Protein AF-A0A917KJK8-F1 (afdb_monomer)

Sequence (124 aa):
MYATINAAGRATGFYDPQLHATIPAEAIEISVETWSAWIADTERQRWDGTALVACDPPAAPPLTADQQRARRNARLAACDWTQGADAPLTTEARAAWAAYRAALRDVPEQPGFPAEVTWPNAPG

Secondary structure (DSSP, 8-state):
-EEEE-TTS-EEEEE-TTT-S---TTPEE--HHHHHHHHHTTTTEEE-SSSEEEPPPPPPPPPPHHHHHHHHHHHHHHTGGGGSTT-S--HHHHHHHHHHHHHHHTGGGSTTTTTS--PPPPP-

Nearest PDB structures (foldseek):
  2kz6-assembly1_A  TM=8.205E-01  e=2.215E-03  Chromobacterium violaceum
  1l8w-assembly6_A  TM=4.084E-01  e=7.507E+00  Borreliella burgdorferi

Organism: NCBI:txid287609

Structure (mmCIF, N/CA/C/O backbone):
data_AF-A0A917KJK8-F1
#
_entry.id   AF-A0A917KJK8-F1
#
loop_
_atom_site.group_PDB
_atom_site.id
_atom_site.type_symbol
_atom_site.label_atom_id
_atom_site.label_alt_id
_atom_site.label_comp_id
_atom_site.label_asym_id
_atom_site.label_entity_id
_atom_site.label_seq_id
_atom_site.pdbx_PDB_ins_code
_atom_site.Cartn_x
_atom_site.Cartn_y
_atom_site.Cartn_z
_atom_site.occupancy
_atom_site.B_iso_or_equiv
_atom_site.auth_seq_id
_atom_site.auth_comp_id
_atom_site.auth_asym_id
_atom_site.auth_atom_id
_atom_site.pdbx_PDB_model_num
ATOM 1 N N . MET A 1 1 ? 26.189 9.224 -25.262 1.00 89.31 1 MET A N 1
ATOM 2 C CA . MET A 1 1 ? 26.120 8.273 -24.125 1.00 89.31 1 MET A CA 1
ATOM 3 C C . MET A 1 1 ? 25.216 7.137 -24.556 1.00 89.31 1 MET A C 1
ATOM 5 O O . MET A 1 1 ? 24.362 7.376 -25.394 1.00 89.31 1 MET A O 1
ATOM 9 N N . TYR A 1 2 ? 25.431 5.917 -24.077 1.00 93.12 2 TYR A N 1
ATOM 10 C CA . TYR A 1 2 ? 24.819 4.733 -24.668 1.00 93.12 2 TYR A CA 1
ATOM 11 C C . TYR A 1 2 ? 24.227 3.802 -23.614 1.00 93.12 2 TYR A C 1
ATOM 13 O O . TYR A 1 2 ? 24.738 3.714 -22.497 1.00 93.12 2 TYR A O 1
ATOM 21 N N . ALA A 1 3 ? 23.167 3.089 -23.983 1.00 93.75 3 ALA A N 1
ATOM 22 C CA . ALA A 1 3 ? 22.535 2.089 -23.134 1.00 93.75 3 ALA A CA 1
ATOM 23 C C . ALA A 1 3 ? 22.206 0.820 -23.920 1.00 93.75 3 ALA A C 1
ATOM 25 O O . ALA A 1 3 ? 21.772 0.881 -25.070 1.00 93.75 3 ALA A O 1
ATOM 26 N N . THR A 1 4 ? 22.380 -0.336 -23.286 1.00 94.19 4 THR A N 1
ATOM 27 C CA . THR A 1 4 ? 21.875 -1.615 -23.803 1.00 94.19 4 THR A CA 1
ATOM 28 C C . THR A 1 4 ? 20.508 -1.907 -23.205 1.00 94.19 4 THR A C 1
ATOM 30 O O . THR A 1 4 ? 20.219 -1.505 -22.076 1.00 94.19 4 THR A O 1
ATOM 33 N N . ILE A 1 5 ? 19.653 -2.594 -23.962 1.00 92.56 5 ILE A N 1
ATOM 34 C CA . ILE A 1 5 ? 18.235 -2.768 -23.629 1.00 92.56 5 ILE A CA 1
ATOM 35 C C . ILE A 1 5 ? 17.835 -4.225 -23.848 1.00 92.56 5 ILE A C 1
ATOM 37 O O . ILE A 1 5 ? 18.225 -4.837 -24.839 1.00 92.56 5 ILE A O 1
ATOM 41 N N . ASN A 1 6 ? 17.052 -4.797 -22.933 1.00 90.62 6 ASN A N 1
ATOM 42 C CA . ASN A 1 6 ? 16.473 -6.126 -23.124 1.00 90.62 6 ASN A CA 1
ATOM 43 C C . ASN A 1 6 ? 15.190 -6.093 -23.979 1.00 90.62 6 ASN A C 1
ATOM 45 O O . ASN A 1 6 ? 14.633 -5.037 -24.271 1.00 90.62 6 ASN A O 1
ATOM 49 N N . ALA A 1 7 ? 14.661 -7.271 -24.320 1.00 88.00 7 ALA A N 1
ATOM 50 C CA . ALA A 1 7 ? 13.436 -7.405 -25.115 1.00 88.00 7 ALA A CA 1
ATOM 51 C C . ALA A 1 7 ? 12.183 -6.756 -24.483 1.00 88.00 7 ALA A C 1
ATOM 53 O O . ALA A 1 7 ? 11.207 -6.502 -25.181 1.00 88.00 7 ALA A O 1
ATOM 54 N N . ALA A 1 8 ? 12.194 -6.476 -23.175 1.00 85.56 8 ALA A N 1
ATOM 55 C CA . ALA A 1 8 ? 11.107 -5.787 -22.479 1.00 85.56 8 ALA A CA 1
ATOM 56 C C . ALA A 1 8 ? 11.245 -4.252 -22.509 1.00 85.56 8 ALA A C 1
ATOM 58 O O . ALA A 1 8 ? 10.442 -3.555 -21.884 1.00 85.56 8 ALA A O 1
ATOM 59 N N . GLY A 1 9 ? 12.257 -3.720 -23.202 1.00 89.19 9 GLY A N 1
ATOM 60 C CA . GLY A 1 9 ? 12.535 -2.290 -23.238 1.00 89.19 9 GLY A CA 1
ATOM 61 C C . GLY A 1 9 ? 13.152 -1.777 -21.937 1.00 89.19 9 GLY A C 1
ATOM 62 O O . GLY A 1 9 ? 12.952 -0.615 -21.607 1.00 89.19 9 GLY A O 1
ATOM 63 N N . ARG A 1 10 ? 13.845 -2.617 -21.151 1.00 89.81 10 ARG A N 1
ATOM 64 C CA . ARG A 1 10 ? 14.517 -2.209 -19.900 1.00 89.81 10 ARG A CA 1
ATOM 65 C C . ARG A 1 10 ? 16.021 -2.065 -20.108 1.00 89.81 10 ARG A C 1
ATOM 67 O O . ARG A 1 10 ? 16.624 -2.925 -20.750 1.00 89.81 10 ARG A O 1
ATOM 74 N N . ALA A 1 11 ? 16.611 -1.019 -19.532 1.00 90.88 11 ALA A N 1
ATOM 75 C CA . ALA A 1 11 ? 18.050 -0.793 -19.577 1.00 90.88 11 ALA A CA 1
ATOM 76 C C . ALA A 1 11 ? 18.797 -1.911 -18.833 1.00 90.88 11 ALA A C 1
ATOM 78 O O . ALA A 1 11 ? 18.433 -2.277 -17.716 1.00 90.88 11 ALA A O 1
ATOM 79 N N . THR A 1 12 ? 19.841 -2.451 -19.455 1.00 90.12 12 THR A N 1
ATOM 80 C CA . THR A 1 12 ? 20.696 -3.512 -18.900 1.00 90.12 12 THR A CA 1
ATOM 81 C C . THR A 1 12 ? 22.142 -3.075 -18.702 1.00 90.12 12 THR A C 1
ATOM 83 O O . THR A 1 12 ? 22.884 -3.746 -17.990 1.00 90.12 12 THR A O 1
ATOM 86 N N . GLY A 1 13 ? 22.546 -1.955 -19.301 1.00 90.00 13 GLY A N 1
ATOM 87 C CA . GLY A 1 13 ? 23.916 -1.461 -19.252 1.00 90.00 13 GLY A CA 1
ATOM 88 C C . GLY A 1 13 ? 24.006 0.009 -19.640 1.00 90.00 13 GLY A C 1
ATOM 89 O O . GLY A 1 13 ? 23.139 0.529 -20.343 1.00 90.00 13 GLY A O 1
ATOM 90 N N . PHE A 1 14 ? 25.065 0.656 -19.161 1.00 92.75 14 PHE A N 1
ATOM 91 C CA . PHE A 1 14 ? 25.389 2.062 -19.375 1.00 92.75 14 PHE A CA 1
ATOM 92 C C . PHE A 1 14 ? 26.804 2.183 -19.924 1.00 92.75 14 PHE A C 1
ATOM 94 O O . PHE A 1 14 ? 27.723 1.591 -19.361 1.00 92.75 14 PHE A O 1
ATOM 101 N N . TYR A 1 15 ? 26.986 2.987 -20.968 1.00 93.56 15 TYR A N 1
ATOM 102 C CA . TYR A 1 15 ? 28.284 3.195 -21.594 1.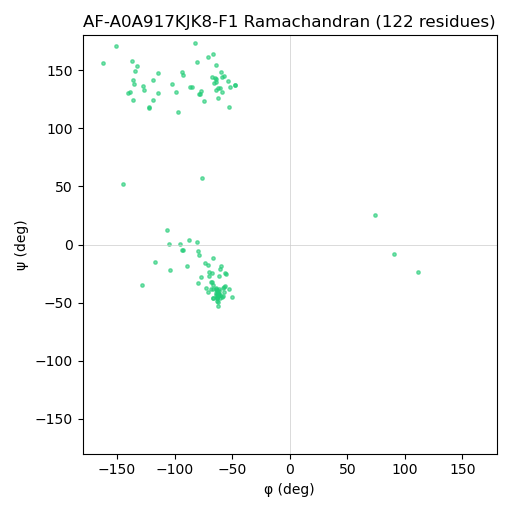00 93.56 15 TYR A CA 1
ATOM 103 C C . TYR A 1 15 ? 28.490 4.669 -21.942 1.00 93.56 15 TYR A C 1
ATOM 105 O O . TYR A 1 15 ? 27.671 5.322 -22.588 1.00 93.56 15 TYR A O 1
ATOM 113 N N . ASP A 1 16 ? 29.643 5.185 -21.549 1.00 91.38 16 ASP A N 1
ATOM 114 C CA . ASP A 1 16 ? 30.112 6.522 -21.897 1.00 91.38 16 ASP A CA 1
ATOM 115 C C . ASP A 1 16 ? 31.422 6.384 -22.684 1.00 91.38 16 ASP A C 1
ATOM 117 O O . ASP A 1 16 ? 32.340 5.768 -22.143 1.00 91.38 16 ASP A O 1
ATOM 121 N N . PRO A 1 17 ? 31.550 6.930 -23.909 1.00 90.44 17 PRO A N 1
ATOM 122 C CA . PRO A 1 17 ? 32.784 6.869 -24.700 1.00 90.44 17 PRO A CA 1
ATOM 123 C C . PRO A 1 17 ? 34.024 7.444 -24.008 1.00 90.44 17 PRO A C 1
ATOM 125 O O . PRO A 1 17 ? 35.142 7.081 -24.360 1.00 90.44 17 PRO A O 1
ATOM 128 N N . GLN A 1 18 ? 33.851 8.355 -23.048 1.00 91.38 18 GLN A N 1
ATOM 129 C CA . GLN A 1 18 ? 34.958 8.907 -22.268 1.00 91.38 18 GLN A CA 1
ATOM 130 C C . GLN A 1 18 ? 35.444 7.932 -21.190 1.00 91.38 18 GLN A C 1
ATOM 132 O O . GLN A 1 18 ? 36.608 7.976 -20.801 1.00 91.38 18 GLN A O 1
ATOM 137 N N . LEU A 1 19 ? 34.559 7.055 -20.706 1.00 90.62 19 LEU A N 1
ATOM 138 C CA . LEU A 1 19 ? 34.841 6.103 -19.627 1.00 90.62 19 LEU A CA 1
ATOM 139 C C . LEU A 1 19 ? 35.040 4.666 -20.134 1.00 90.62 19 LEU A C 1
ATOM 141 O O . LEU A 1 19 ? 35.666 3.857 -19.454 1.00 90.62 19 LEU A O 1
ATOM 145 N N . HIS A 1 20 ? 34.521 4.339 -21.318 1.00 91.75 20 HIS A N 1
ATOM 146 C CA . HIS A 1 20 ? 34.498 2.997 -21.888 1.00 91.75 20 HIS A CA 1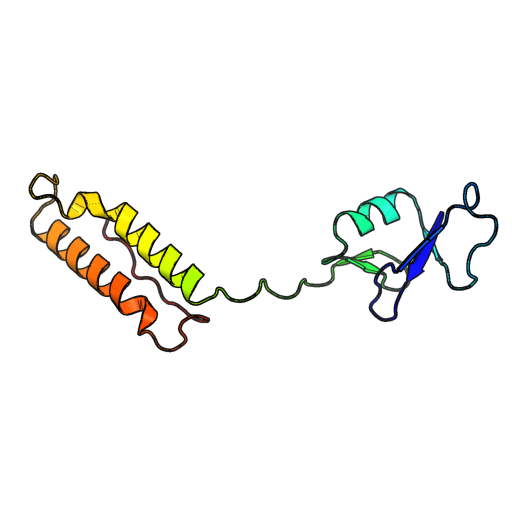
ATOM 147 C C . HIS A 1 20 ? 35.201 2.982 -23.244 1.00 91.75 20 HIS A C 1
ATOM 149 O O . HIS A 1 20 ? 34.748 3.599 -24.204 1.00 91.75 20 HIS A O 1
ATOM 155 N N . ALA A 1 21 ? 36.283 2.206 -23.334 1.00 90.38 21 ALA A N 1
ATOM 156 C CA . ALA A 1 21 ? 37.056 2.035 -24.566 1.00 90.38 21 ALA A CA 1
ATOM 157 C C . ALA A 1 21 ? 36.321 1.219 -25.646 1.00 90.38 21 ALA A C 1
ATOM 159 O O . ALA A 1 21 ? 36.704 1.233 -26.814 1.00 90.38 21 ALA A O 1
ATOM 160 N N . THR A 1 22 ? 35.285 0.471 -25.269 1.00 92.56 22 THR A N 1
ATOM 161 C CA . THR A 1 22 ? 34.489 -0.343 -26.188 1.00 92.56 22 THR A CA 1
ATOM 162 C C . THR A 1 22 ? 33.026 -0.243 -25.800 1.00 92.56 22 THR A C 1
ATOM 164 O O . THR A 1 22 ? 32.674 -0.414 -24.633 1.00 92.56 22 THR A O 1
ATOM 167 N N . ILE A 1 23 ? 32.188 0.038 -26.791 1.00 91.19 23 ILE A N 1
ATOM 168 C CA . ILE A 1 23 ? 30.741 0.144 -26.645 1.00 91.19 23 ILE A CA 1
ATOM 169 C C . ILE A 1 23 ? 30.127 -0.998 -27.459 1.00 91.19 23 ILE A C 1
ATOM 171 O O . ILE A 1 23 ? 30.534 -1.182 -28.611 1.00 91.19 23 ILE A O 1
ATOM 175 N N . PRO A 1 24 ? 29.203 -1.787 -26.886 1.00 93.62 24 PRO A N 1
ATOM 176 C CA . PRO A 1 24 ? 28.538 -2.853 -27.624 1.00 93.62 24 PRO A CA 1
ATOM 177 C C . PRO A 1 24 ? 27.794 -2.310 -28.850 1.00 93.62 24 PRO A C 1
ATOM 179 O O . PRO A 1 24 ? 27.226 -1.219 -28.800 1.00 93.62 24 PRO A O 1
ATOM 182 N N . ALA A 1 25 ? 27.774 -3.071 -29.945 1.00 90.62 25 ALA A N 1
ATOM 183 C CA . ALA A 1 25 ? 27.118 -2.648 -31.186 1.00 90.62 25 ALA A CA 1
ATOM 184 C C . ALA A 1 25 ? 25.588 -2.557 -31.038 1.00 90.62 25 ALA A C 1
ATOM 186 O O . ALA A 1 25 ? 24.928 -1.826 -31.769 1.00 90.62 25 ALA A O 1
ATOM 187 N N . GLU A 1 26 ? 25.032 -3.297 -30.082 1.00 90.44 26 GLU A N 1
ATOM 188 C CA . GLU A 1 26 ? 23.625 -3.283 -29.698 1.00 90.44 26 GLU A CA 1
ATOM 189 C C . GLU A 1 26 ? 23.244 -2.108 -28.780 1.00 90.44 26 GLU A C 1
ATOM 191 O O . GLU A 1 26 ? 22.068 -1.949 -28.447 1.00 90.44 26 GLU A O 1
ATOM 196 N N . ALA A 1 27 ? 24.214 -1.304 -28.332 1.00 92.56 27 ALA A N 1
ATOM 197 C CA . ALA A 1 27 ? 23.944 -0.158 -27.479 1.00 92.56 27 ALA A CA 1
ATOM 198 C C . ALA A 1 27 ? 23.376 1.002 -28.305 1.00 92.56 27 ALA A C 1
ATOM 200 O O . ALA A 1 27 ? 23.924 1.382 -29.340 1.00 92.56 27 ALA A O 1
ATOM 201 N N . ILE A 1 28 ? 22.292 1.599 -27.820 1.00 92.94 28 ILE A N 1
ATOM 202 C CA . ILE A 1 28 ? 21.681 2.764 -28.455 1.00 92.94 28 ILE A CA 1
ATOM 203 C C . ILE A 1 28 ? 22.241 4.049 -27.862 1.00 92.94 28 ILE A C 1
ATOM 205 O O . ILE A 1 28 ? 22.527 4.103 -26.666 1.00 92.94 28 ILE A O 1
ATOM 209 N N . GLU A 1 29 ? 22.372 5.091 -28.677 1.00 93.81 29 GLU A N 1
ATOM 210 C CA . GLU A 1 29 ? 22.737 6.414 -28.182 1.00 93.81 29 GLU A CA 1
ATOM 211 C C . GLU A 1 29 ? 21.522 7.101 -27.542 1.00 93.81 29 GLU A C 1
ATOM 213 O O . GLU A 1 29 ? 20.447 7.177 -28.132 1.00 93.81 29 GLU A O 1
ATOM 218 N N . ILE A 1 30 ? 21.700 7.613 -26.327 1.00 92.75 30 ILE A N 1
ATOM 219 C CA . ILE A 1 30 ? 20.697 8.357 -25.563 1.00 92.75 30 ILE A CA 1
ATOM 220 C C . ILE A 1 30 ? 21.337 9.583 -24.902 1.00 92.75 30 ILE A C 1
ATOM 222 O O . ILE A 1 30 ? 22.550 9.635 -24.669 1.00 92.75 30 ILE A O 1
ATOM 226 N N . SER A 1 31 ? 20.519 10.583 -24.570 1.00 93.12 31 SER A N 1
ATOM 227 C CA . SER A 1 31 ? 20.979 11.761 -23.831 1.00 93.12 31 SER A CA 1
ATOM 228 C C . SER A 1 31 ? 21.082 11.477 -22.328 1.00 93.12 31 SER A C 1
ATOM 230 O O . SER A 1 31 ? 20.398 10.597 -21.798 1.00 93.12 31 SER A O 1
ATOM 232 N N . VAL A 1 32 ? 21.910 12.255 -21.621 1.00 90.19 32 VAL A N 1
ATOM 233 C CA . VAL A 1 32 ? 22.030 12.215 -20.147 1.00 90.19 32 VAL A CA 1
ATOM 234 C C . VAL A 1 32 ? 20.684 12.459 -19.464 1.00 90.19 32 VAL A C 1
ATOM 236 O O . VAL A 1 32 ? 20.396 11.842 -18.440 1.00 90.19 32 VAL A O 1
ATOM 239 N N . GLU A 1 33 ? 19.846 13.318 -20.042 1.00 91.31 33 GLU A N 1
ATOM 240 C CA . GLU A 1 33 ? 18.497 13.593 -19.544 1.00 91.31 33 GLU A CA 1
ATOM 241 C C . GLU A 1 33 ? 17.601 12.362 -19.681 1.00 91.31 33 GLU A C 1
ATOM 243 O O . GLU A 1 33 ? 16.944 11.976 -18.718 1.00 91.31 33 GLU A O 1
ATOM 248 N N . THR A 1 34 ? 17.632 11.692 -20.839 1.00 91.38 34 THR A N 1
ATOM 249 C CA . THR A 1 34 ? 16.893 10.446 -21.063 1.00 91.38 34 THR A CA 1
ATOM 250 C C . THR A 1 34 ? 17.339 9.367 -20.085 1.00 91.38 34 THR A C 1
ATOM 252 O O . THR A 1 34 ? 16.501 8.728 -19.462 1.00 91.38 34 THR A O 1
ATOM 255 N N . TRP A 1 35 ? 18.643 9.183 -19.880 1.00 90.31 35 TRP A N 1
ATOM 256 C CA . TRP A 1 35 ? 19.134 8.210 -18.902 1.00 90.31 35 TRP A CA 1
ATOM 257 C C . TRP A 1 35 ? 18.728 8.551 -17.476 1.00 90.31 35 TRP A C 1
ATOM 259 O O . TRP A 1 35 ? 18.234 7.679 -16.769 1.00 90.31 35 TRP A O 1
ATOM 269 N N . SER A 1 36 ? 18.890 9.813 -17.073 1.00 90.56 36 SER A N 1
ATOM 270 C CA . SER A 1 36 ? 18.487 10.293 -15.748 1.00 90.56 36 SER A CA 1
ATOM 271 C C . SER A 1 36 ? 16.997 10.057 -15.498 1.00 90.56 36 SER A C 1
ATOM 273 O O . SER A 1 36 ? 16.630 9.568 -14.433 1.00 90.56 36 SER A O 1
ATOM 275 N N . ALA A 1 37 ? 16.147 10.346 -16.489 1.00 87.69 37 ALA A N 1
ATOM 276 C CA . ALA A 1 37 ? 14.716 10.076 -16.412 1.00 87.69 37 ALA A CA 1
ATOM 277 C C . ALA A 1 37 ? 14.435 8.573 -16.282 1.00 87.69 37 ALA A C 1
ATOM 279 O O . ALA A 1 37 ? 13.670 8.164 -15.412 1.00 87.69 37 ALA A O 1
ATOM 280 N N . TRP A 1 38 ? 15.115 7.751 -17.085 1.00 88.88 38 TRP A N 1
ATOM 281 C CA . TRP A 1 38 ? 14.919 6.307 -17.092 1.00 88.88 38 TRP A CA 1
ATOM 282 C C . TRP A 1 38 ? 15.285 5.657 -15.759 1.00 88.88 38 TRP A C 1
ATOM 284 O O . TRP A 1 38 ? 14.501 4.878 -15.220 1.00 88.88 38 TRP A O 1
ATOM 294 N N . ILE A 1 39 ? 16.461 5.974 -15.203 1.00 87.69 39 ILE A N 1
ATOM 295 C CA . ILE A 1 39 ? 16.923 5.367 -13.947 1.00 87.69 39 ILE A CA 1
ATOM 296 C C . ILE A 1 39 ? 16.110 5.836 -12.736 1.00 87.69 39 ILE A C 1
ATOM 298 O O . ILE A 1 39 ? 16.043 5.118 -11.740 1.00 87.69 39 ILE A O 1
ATOM 302 N N . ALA A 1 40 ? 15.478 7.011 -12.823 1.00 87.25 40 ALA A N 1
ATOM 303 C CA . ALA A 1 40 ? 14.609 7.530 -11.774 1.00 87.25 40 ALA A CA 1
ATOM 304 C C . ALA A 1 40 ? 13.293 6.742 -11.647 1.00 87.25 40 ALA A C 1
ATOM 306 O O . ALA A 1 40 ? 12.731 6.696 -10.554 1.00 87.25 40 ALA A O 1
ATOM 307 N N . ASP A 1 41 ? 12.810 6.115 -12.728 1.00 84.94 41 ASP A N 1
ATOM 308 C CA . ASP A 1 41 ? 11.533 5.390 -12.738 1.00 84.94 41 ASP A CA 1
ATOM 309 C C . ASP A 1 41 ? 11.559 4.143 -13.642 1.00 84.94 41 ASP A C 1
ATOM 311 O O . ASP A 1 41 ? 10.717 3.927 -14.521 1.00 84.94 41 ASP A O 1
ATOM 315 N N . THR A 1 42 ? 12.565 3.291 -13.427 1.00 82.62 42 THR A N 1
ATOM 316 C CA . THR A 1 42 ? 12.793 2.089 -14.252 1.00 82.62 42 THR A CA 1
ATOM 317 C C . THR A 1 42 ? 11.642 1.092 -14.235 1.00 82.62 42 THR A C 1
ATOM 319 O O . THR A 1 42 ? 11.547 0.287 -15.156 1.00 82.62 42 THR A O 1
ATOM 322 N N . GLU A 1 43 ? 10.769 1.120 -13.224 1.00 80.25 43 GLU A N 1
ATOM 323 C CA . GLU A 1 43 ? 9.611 0.227 -13.125 1.00 80.25 43 GLU A CA 1
ATOM 324 C C . GLU A 1 43 ? 8.444 0.703 -13.996 1.00 80.25 43 GLU A C 1
ATOM 326 O O . GLU A 1 43 ? 7.737 -0.132 -14.570 1.00 80.25 43 GLU A O 1
ATOM 331 N N . ARG A 1 44 ? 8.282 2.023 -14.161 1.00 83.31 44 ARG A N 1
ATOM 332 C CA . ARG A 1 44 ? 7.173 2.645 -14.904 1.00 83.31 44 ARG A CA 1
ATOM 333 C C . ARG A 1 44 ? 7.572 3.172 -16.273 1.00 83.31 44 ARG A C 1
ATOM 335 O O . ARG A 1 44 ? 6.723 3.690 -16.990 1.00 83.31 44 ARG A O 1
ATOM 342 N N . GLN A 1 45 ? 8.835 3.027 -16.659 1.00 88.31 45 GLN A N 1
ATOM 343 C CA . GLN A 1 45 ? 9.322 3.464 -17.962 1.00 88.31 45 GLN A CA 1
ATOM 344 C C . GLN A 1 45 ? 10.060 2.352 -18.699 1.00 88.31 45 GLN A C 1
ATOM 346 O O . GLN A 1 45 ? 10.901 1.638 -18.142 1.00 88.31 45 GLN A O 1
ATOM 351 N N . ARG A 1 46 ? 9.767 2.227 -19.991 1.00 90.81 46 ARG A N 1
ATOM 352 C CA . ARG A 1 46 ? 10.488 1.347 -20.910 1.00 90.81 46 ARG A CA 1
ATOM 353 C C . ARG A 1 46 ? 10.823 2.091 -22.191 1.00 90.81 46 ARG A C 1
ATOM 355 O O . ARG A 1 46 ? 10.114 3.012 -22.577 1.00 90.81 46 ARG A O 1
ATOM 362 N N . TRP A 1 47 ? 11.873 1.663 -22.864 1.00 91.94 47 TRP A N 1
ATOM 363 C CA . TRP A 1 47 ? 12.203 2.129 -24.201 1.00 91.94 47 TRP A CA 1
ATOM 364 C C . TRP A 1 47 ? 11.327 1.430 -25.246 1.00 91.94 47 TRP A C 1
ATOM 366 O O . TRP A 1 47 ? 11.235 0.202 -25.236 1.00 91.94 47 TRP A O 1
ATOM 376 N N . ASP A 1 48 ? 10.696 2.189 -26.144 1.00 90.44 48 ASP A N 1
ATOM 377 C CA . ASP A 1 48 ? 9.847 1.650 -27.224 1.00 90.44 48 ASP A CA 1
ATOM 378 C C . ASP A 1 48 ? 10.569 1.464 -28.571 1.00 90.44 48 ASP A C 1
ATOM 380 O O . ASP A 1 48 ? 9.970 1.011 -29.544 1.00 90.44 48 ASP A O 1
ATOM 384 N N . GLY A 1 49 ? 11.859 1.798 -28.624 1.00 86.62 49 GLY A N 1
ATOM 385 C CA . GLY A 1 49 ? 12.663 1.848 -29.847 1.00 86.62 49 GLY A CA 1
ATOM 386 C C . GLY A 1 49 ? 13.067 3.272 -30.225 1.00 86.62 49 GLY A C 1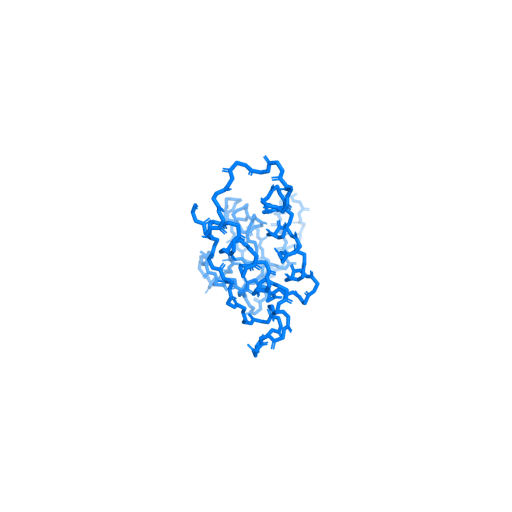
ATOM 387 O O . GLY A 1 49 ? 14.105 3.454 -30.855 1.00 86.62 49 GLY A O 1
ATOM 388 N N . THR A 1 50 ? 12.312 4.272 -29.772 1.00 87.88 50 THR A N 1
ATOM 389 C CA . THR A 1 50 ? 12.521 5.686 -30.111 1.00 87.88 50 THR A CA 1
ATOM 390 C C . THR A 1 50 ? 12.591 6.606 -28.897 1.00 87.88 50 THR A C 1
ATOM 392 O O . THR A 1 50 ? 13.352 7.572 -28.918 1.00 87.88 50 THR A O 1
ATOM 395 N N . ALA A 1 51 ? 11.827 6.317 -27.844 1.00 88.81 51 ALA A N 1
ATOM 396 C CA . ALA A 1 51 ? 11.751 7.131 -26.641 1.00 88.81 51 ALA A CA 1
ATOM 397 C C . ALA A 1 51 ? 11.412 6.288 -25.402 1.00 88.81 51 ALA A C 1
ATOM 399 O O . ALA A 1 51 ? 11.041 5.113 -25.483 1.00 88.81 51 ALA A O 1
ATOM 400 N N . LEU A 1 52 ? 11.515 6.921 -24.230 1.00 89.25 52 LEU A N 1
ATOM 401 C CA . LEU A 1 52 ? 10.936 6.382 -23.005 1.00 89.25 52 LEU A CA 1
ATOM 402 C C . LEU A 1 52 ? 9.427 6.562 -23.038 1.00 89.25 52 LEU A C 1
ATOM 404 O O . LEU A 1 52 ? 8.921 7.680 -23.132 1.00 89.25 52 LEU A O 1
ATOM 408 N N . VAL A 1 53 ? 8.720 5.451 -22.903 1.00 88.88 53 VAL A N 1
ATOM 409 C CA . VAL A 1 53 ? 7.271 5.418 -22.766 1.00 88.88 53 VAL A CA 1
ATOM 410 C C . VAL A 1 53 ? 6.898 4.902 -21.391 1.00 88.88 53 VAL A C 1
ATOM 412 O O . VAL A 1 53 ? 7.581 4.045 -20.818 1.00 88.88 53 VAL A O 1
ATOM 415 N N . ALA A 1 54 ? 5.781 5.407 -20.873 1.00 86.12 54 ALA A N 1
ATOM 416 C CA . ALA A 1 54 ? 5.186 4.854 -19.673 1.00 86.12 54 ALA A CA 1
ATOM 417 C C . ALA A 1 54 ? 4.784 3.396 -19.943 1.00 86.12 54 ALA A C 1
ATOM 419 O O . ALA A 1 54 ? 4.071 3.102 -20.904 1.00 86.12 54 ALA A O 1
ATOM 420 N N . CYS A 1 55 ? 5.248 2.476 -19.108 1.00 82.25 55 CYS A N 1
ATOM 421 C CA . CYS A 1 55 ? 4.605 1.182 -18.964 1.00 82.25 55 CYS A CA 1
ATOM 422 C C . CYS A 1 55 ? 3.728 1.253 -17.722 1.00 82.25 55 CYS A C 1
ATOM 424 O O . CYS A 1 55 ? 4.204 1.680 -16.667 1.00 82.25 55 CYS A O 1
ATOM 426 N N . ASP A 1 56 ? 2.472 0.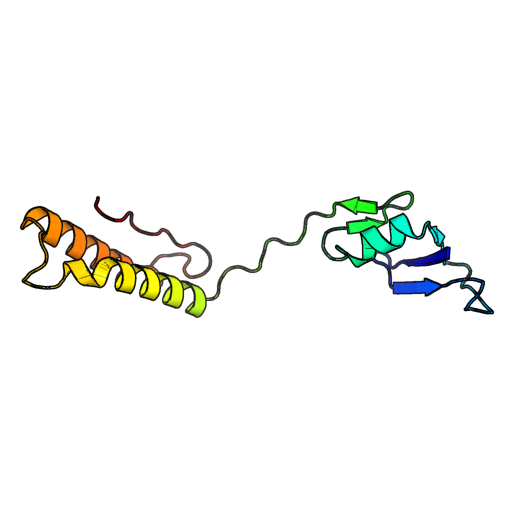827 -17.841 1.00 74.38 56 ASP A N 1
ATOM 427 C CA . ASP A 1 56 ? 1.634 0.647 -16.662 1.00 74.38 56 ASP A CA 1
ATOM 428 C C . ASP A 1 56 ? 2.398 -0.250 -15.681 1.00 74.38 56 ASP A C 1
ATOM 430 O O . ASP A 1 56 ? 2.761 -1.379 -16.045 1.00 74.38 56 ASP A O 1
ATOM 434 N N . PRO A 1 57 ? 2.728 0.241 -14.471 1.00 69.06 57 PRO A N 1
ATOM 435 C CA . PRO A 1 57 ? 3.333 -0.626 -13.484 1.00 69.06 57 PRO A CA 1
ATOM 436 C C . PRO A 1 57 ? 2.360 -1.772 -13.202 1.00 69.06 57 PRO A C 1
ATOM 438 O O . PRO A 1 57 ? 1.140 -1.563 -13.244 1.00 69.06 57 PRO A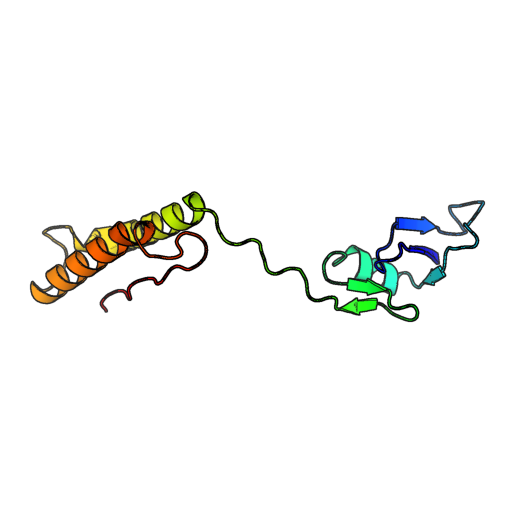 O 1
ATOM 441 N N . PRO A 1 58 ? 2.858 -2.977 -12.873 1.00 64.31 58 PRO A N 1
ATOM 442 C CA . PRO A 1 58 ? 1.982 -3.970 -12.279 1.00 64.31 58 PRO A CA 1
ATOM 443 C C . PRO A 1 58 ? 1.275 -3.312 -11.090 1.00 64.31 58 PRO A C 1
ATOM 445 O O . PRO A 1 58 ? 1.903 -2.576 -10.321 1.00 64.31 58 PRO A O 1
ATOM 448 N N . ALA A 1 59 ? -0.038 -3.531 -10.968 1.00 68.25 59 ALA A N 1
ATOM 449 C CA . ALA A 1 59 ? -0.778 -3.075 -9.800 1.00 68.25 59 ALA A CA 1
ATOM 450 C C . ALA A 1 59 ? 0.005 -3.474 -8.542 1.00 68.25 59 ALA A C 1
ATOM 452 O O . ALA A 1 59 ? 0.553 -4.581 -8.487 1.00 68.25 59 ALA A O 1
ATOM 453 N N . ALA A 1 60 ? 0.091 -2.566 -7.561 1.00 73.31 60 ALA A N 1
ATOM 454 C CA . ALA A 1 60 ? 0.750 -2.874 -6.297 1.00 73.31 60 ALA A CA 1
ATOM 455 C C . ALA A 1 60 ? 0.230 -4.229 -5.790 1.00 73.31 60 ALA A C 1
ATOM 457 O O . ALA A 1 60 ? -0.977 -4.480 -5.903 1.00 73.31 60 ALA A O 1
ATOM 458 N N . PRO A 1 61 ? 1.109 -5.113 -5.281 1.00 78.31 61 PRO A N 1
ATOM 459 C CA . PRO A 1 61 ? 0.682 -6.438 -4.872 1.00 78.31 61 PRO A CA 1
ATOM 460 C C . PRO A 1 61 ? -0.483 -6.309 -3.884 1.00 78.31 61 PRO A C 1
ATOM 462 O O . PRO A 1 61 ? -0.474 -5.398 -3.043 1.00 78.31 61 PRO A O 1
ATOM 465 N N . PRO A 1 62 ? -1.499 -7.185 -3.983 1.00 84.25 62 PRO A N 1
ATOM 466 C CA . PRO A 1 62 ? -2.610 -7.153 -3.053 1.00 84.25 62 PRO A CA 1
ATOM 467 C C . PRO A 1 62 ? -2.075 -7.294 -1.630 1.00 84.25 62 PRO A C 1
ATOM 469 O O . PRO A 1 62 ? -1.081 -7.980 -1.374 1.00 84.25 62 PRO A O 1
ATOM 472 N N . LEU A 1 63 ? -2.734 -6.618 -0.697 1.00 91.19 63 LEU A N 1
ATOM 473 C CA . LEU A 1 63 ? -2.300 -6.627 0.691 1.00 91.19 63 LEU A CA 1
ATOM 474 C C . LEU A 1 63 ? -2.410 -8.028 1.271 1.00 91.19 63 LEU A C 1
ATOM 476 O O . LEU A 1 63 ? -3.373 -8.755 1.025 1.00 91.19 63 LEU A O 1
ATOM 480 N N . THR A 1 64 ? -1.446 -8.378 2.108 1.00 95.44 64 THR A N 1
ATOM 481 C CA . THR A 1 64 ? -1.472 -9.647 2.823 1.00 95.44 64 THR A CA 1
ATOM 482 C C . THR A 1 64 ? -2.560 -9.648 3.896 1.00 95.44 64 THR A C 1
ATOM 484 O O . THR A 1 64 ? -3.017 -8.600 4.369 1.00 95.44 64 THR A O 1
ATOM 487 N N . ALA A 1 65 ? -2.938 -10.845 4.351 1.00 95.12 65 ALA A N 1
ATOM 488 C CA . ALA A 1 65 ? -3.847 -11.010 5.483 1.00 95.12 65 ALA A CA 1
ATOM 489 C C . ALA A 1 65 ? -3.385 -10.234 6.725 1.00 95.12 65 ALA A C 1
ATOM 491 O O . ALA A 1 65 ? -4.201 -9.616 7.409 1.00 95.12 65 ALA A O 1
ATOM 492 N N . ASP A 1 66 ? -2.082 -10.199 6.990 1.00 96.62 66 ASP A N 1
ATOM 493 C CA . ASP A 1 66 ? -1.538 -9.504 8.154 1.00 96.62 66 ASP A CA 1
ATOM 494 C C . ASP A 1 66 ? -1.592 -7.985 7.997 1.00 96.62 66 ASP A C 1
ATOM 496 O O . ASP A 1 66 ? -1.953 -7.285 8.944 1.00 96.62 66 ASP A O 1
ATOM 500 N N . GLN A 1 67 ? -1.352 -7.462 6.792 1.00 96.44 67 GLN A N 1
ATOM 501 C CA . GLN A 1 67 ? -1.534 -6.037 6.504 1.00 96.44 67 GLN A CA 1
ATOM 502 C C . GLN A 1 67 ? -3.001 -5.611 6.660 1.00 96.44 67 GLN A C 1
ATOM 504 O O . GLN A 1 67 ? -3.289 -4.555 7.229 1.00 96.44 67 GLN A O 1
ATOM 509 N N . GLN A 1 68 ? -3.946 -6.442 6.217 1.00 97.25 68 GLN A N 1
ATOM 510 C CA . GLN A 1 68 ? -5.373 -6.167 6.389 1.00 97.25 68 GLN A CA 1
ATOM 511 C C . GLN A 1 68 ? -5.795 -6.258 7.867 1.00 97.25 68 GLN A C 1
ATOM 513 O O . GLN A 1 68 ? -6.536 -5.403 8.355 1.00 97.25 68 GL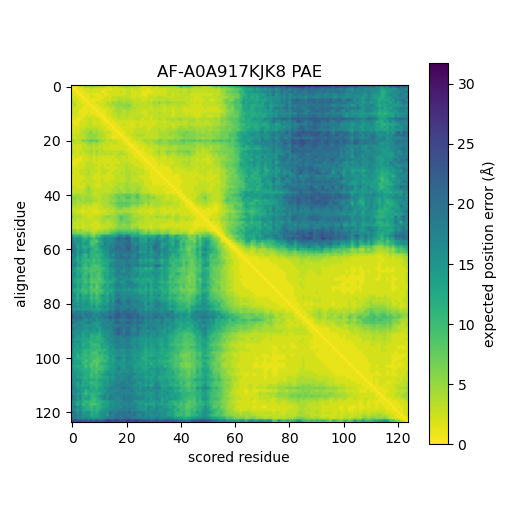N A O 1
ATOM 518 N N . ARG A 1 69 ? -5.260 -7.212 8.640 1.00 97.12 69 ARG A N 1
ATOM 519 C CA . ARG A 1 69 ? -5.467 -7.275 10.101 1.00 97.12 69 ARG A CA 1
ATOM 520 C C . ARG A 1 69 ? -4.861 -6.073 10.824 1.00 97.12 69 ARG A C 1
ATOM 522 O O . ARG A 1 69 ? -5.487 -5.550 11.744 1.00 97.12 69 ARG A O 1
ATOM 529 N N . ALA A 1 70 ? -3.699 -5.583 10.396 1.00 97.62 70 ALA A N 1
ATOM 530 C CA . ALA A 1 70 ? -3.104 -4.364 10.939 1.00 97.62 70 ALA A CA 1
ATOM 531 C C . ALA A 1 70 ? -4.004 -3.145 10.679 1.00 97.62 70 ALA A C 1
ATOM 533 O O . ALA A 1 70 ? -4.272 -2.360 11.587 1.00 97.62 70 ALA A O 1
ATOM 534 N N . ARG A 1 71 ? -4.569 -3.037 9.471 1.00 96.94 71 ARG A N 1
ATOM 535 C CA . ARG A 1 71 ? -5.562 -2.011 9.111 1.00 96.94 71 ARG A CA 1
ATOM 536 C C . ARG A 1 71 ? -6.843 -2.091 9.941 1.00 96.94 71 ARG A C 1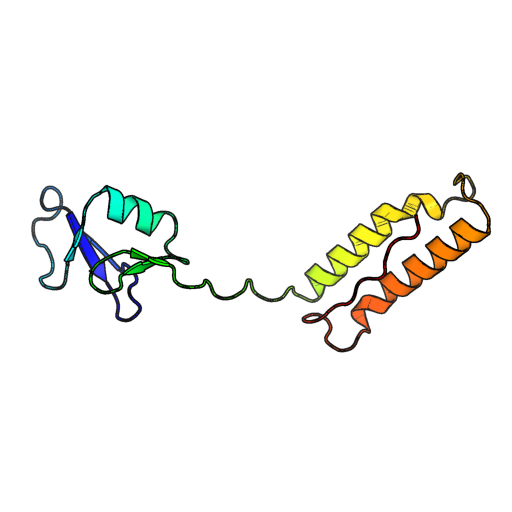
ATOM 538 O O . ARG A 1 71 ? -7.390 -1.050 10.307 1.00 96.94 71 ARG A O 1
ATOM 545 N N . ARG A 1 72 ? -7.322 -3.297 10.253 1.00 97.69 72 ARG A N 1
ATOM 546 C CA . ARG A 1 72 ? -8.430 -3.507 11.196 1.00 97.69 72 ARG A CA 1
ATOM 547 C C . ARG A 1 72 ? -8.056 -3.005 12.587 1.00 97.69 72 ARG A C 1
ATOM 549 O O . ARG A 1 72 ? -8.815 -2.249 13.184 1.00 97.69 72 ARG A O 1
ATOM 556 N N . ASN A 1 73 ? -6.890 -3.404 13.093 1.00 97.88 73 ASN A N 1
ATOM 557 C CA . ASN A 1 73 ? -6.427 -3.021 14.426 1.00 97.88 73 ASN A CA 1
ATOM 558 C C . ASN A 1 73 ? -6.274 -1.497 14.549 1.00 97.88 73 ASN A C 1
ATOM 560 O O . ASN A 1 73 ? -6.699 -0.932 15.549 1.00 97.88 73 ASN A O 1
ATOM 564 N N . ALA A 1 74 ? -5.764 -0.824 13.514 1.00 97.62 74 ALA A N 1
ATOM 565 C CA . ALA A 1 74 ? -5.679 0.634 13.473 1.00 97.62 74 ALA A CA 1
ATOM 566 C C . ALA A 1 74 ? -7.063 1.304 13.562 1.00 97.62 74 ALA A C 1
ATOM 568 O O . ALA A 1 74 ? -7.244 2.246 14.329 1.00 97.62 74 ALA A O 1
ATOM 569 N N . ARG A 1 75 ? -8.069 0.789 12.838 1.00 97.12 75 ARG A N 1
ATOM 570 C CA . ARG A 1 75 ? -9.453 1.293 12.921 1.00 97.12 75 ARG A CA 1
ATOM 571 C C . ARG A 1 75 ? -10.094 1.036 14.285 1.00 97.12 75 ARG A C 1
ATOM 573 O O . ARG A 1 75 ? -10.813 1.897 14.785 1.00 97.12 75 ARG A O 1
ATOM 580 N N . LEU A 1 76 ? -9.826 -0.119 14.898 1.00 97.12 76 LEU A N 1
ATOM 581 C CA . LEU A 1 76 ? -10.267 -0.420 16.263 1.00 97.12 76 LEU A CA 1
ATOM 582 C C . LEU A 1 76 ? -9.612 0.525 17.279 1.00 97.12 76 LEU A C 1
ATOM 584 O O . LEU A 1 76 ? -10.305 1.048 18.144 1.00 97.12 76 LEU A O 1
ATOM 588 N N . ALA A 1 77 ? -8.314 0.798 17.152 1.00 96.62 77 ALA A N 1
ATOM 589 C CA . ALA A 1 77 ? -7.612 1.736 18.025 1.00 96.62 77 ALA A CA 1
ATOM 590 C C . ALA A 1 77 ? -8.160 3.167 17.887 1.00 96.62 77 ALA A C 1
ATOM 592 O O . ALA A 1 77 ? -8.409 3.835 18.886 1.00 96.62 77 ALA A O 1
ATOM 593 N N . ALA A 1 78 ? -8.435 3.616 16.658 1.00 95.56 78 ALA A N 1
ATOM 594 C CA . ALA A 1 78 ? -8.974 4.952 16.394 1.00 95.56 78 ALA A CA 1
ATOM 595 C C . ALA A 1 78 ? -10.348 5.207 17.045 1.00 95.56 78 ALA A C 1
ATOM 597 O O . ALA A 1 78 ? -10.680 6.347 17.356 1.00 95.56 78 ALA A O 1
ATOM 598 N N . CYS A 1 79 ? -11.142 4.156 17.273 1.00 94.38 79 CYS A N 1
ATOM 599 C CA . CYS A 1 79 ? -12.446 4.253 17.930 1.00 94.38 79 CYS A CA 1
ATOM 600 C C . CYS A 1 79 ? -12.452 3.718 19.366 1.00 94.38 79 CYS A C 1
ATOM 602 O O . CYS A 1 79 ? -13.524 3.510 19.931 1.00 94.38 79 CYS A O 1
ATOM 604 N N . ASP A 1 80 ? -11.294 3.470 19.977 1.00 93.88 80 ASP A N 1
ATOM 605 C CA . ASP A 1 80 ? -11.239 2.868 21.312 1.00 93.88 80 ASP A CA 1
ATOM 606 C C . ASP A 1 80 ? -11.793 3.798 22.404 1.00 93.88 80 ASP A C 1
ATOM 608 O O . ASP A 1 80 ? -12.489 3.348 23.313 1.00 93.88 80 ASP A O 1
ATOM 612 N N . TRP A 1 81 ? -11.622 5.114 22.230 1.00 93.25 81 TRP A N 1
ATOM 613 C CA . TRP A 1 81 ? -12.168 6.147 23.119 1.00 93.25 81 TRP A CA 1
ATOM 614 C C . TRP A 1 81 ? -13.692 6.051 23.313 1.00 93.25 81 TRP A C 1
ATOM 616 O O . TRP A 1 81 ? -14.212 6.455 24.348 1.00 93.25 81 TRP A O 1
ATOM 626 N N . THR A 1 82 ? -14.413 5.473 22.349 1.00 92.31 82 THR A N 1
ATOM 627 C CA . THR A 1 82 ? -15.882 5.336 22.365 1.00 92.31 82 THR A CA 1
ATOM 628 C C . THR A 1 82 ? -16.373 4.270 23.348 1.00 92.31 82 THR A C 1
ATOM 630 O O . THR A 1 82 ? -17.557 4.213 23.680 1.00 92.31 82 THR A O 1
ATOM 633 N N . GLN A 1 83 ? -15.472 3.392 23.800 1.00 89.56 83 GLN A N 1
ATOM 634 C CA . GLN A 1 83 ? -15.794 2.260 24.669 1.00 89.56 83 GLN A CA 1
ATOM 635 C C . GLN A 1 83 ? -15.729 2.624 26.156 1.00 89.56 83 GLN A C 1
ATOM 637 O O . GLN A 1 83 ? -16.314 1.920 26.976 1.00 89.56 83 GLN A O 1
ATOM 642 N N . GLY A 1 84 ? -15.055 3.724 26.508 1.00 89.56 84 GLY A N 1
ATOM 643 C CA . GLY A 1 84 ? -14.985 4.210 27.884 1.00 89.56 84 GLY A CA 1
ATOM 644 C C . GLY A 1 84 ? -16.361 4.627 28.407 1.00 89.56 84 GLY A C 1
ATOM 645 O O . GLY A 1 84 ? -17.145 5.244 27.681 1.00 89.56 84 GLY A O 1
ATOM 646 N N . ALA A 1 85 ? -16.665 4.308 29.667 1.00 86.44 85 ALA A N 1
ATOM 647 C CA . ALA A 1 85 ? -17.925 4.705 30.302 1.00 86.44 85 ALA A CA 1
ATOM 648 C C . ALA A 1 85 ? -18.106 6.235 30.291 1.00 86.44 85 ALA A C 1
ATOM 650 O O . ALA A 1 85 ? -19.195 6.715 29.988 1.00 86.44 85 ALA A O 1
ATOM 651 N N . ASP A 1 86 ? -17.008 6.972 30.475 1.00 90.19 86 ASP A N 1
ATOM 652 C CA . ASP A 1 86 ? -16.968 8.440 30.484 1.00 90.19 86 ASP A CA 1
ATOM 653 C C . ASP A 1 86 ? -16.953 9.074 29.082 1.00 90.19 86 ASP A C 1
ATOM 655 O O . ASP A 1 86 ? -16.863 10.295 28.951 1.00 90.19 86 ASP A O 1
ATOM 659 N N . ALA A 1 87 ? -17.016 8.271 28.011 1.00 89.19 87 ALA A N 1
ATOM 660 C CA . ALA A 1 87 ? -17.075 8.804 26.655 1.00 89.19 87 ALA A CA 1
ATOM 661 C C . ALA A 1 87 ? -18.320 9.702 26.502 1.00 89.19 87 ALA A C 1
ATOM 663 O O . ALA A 1 87 ? -19.417 9.252 26.854 1.00 89.19 87 ALA A O 1
ATOM 664 N N . PRO A 1 88 ? -18.187 10.925 25.948 1.00 91.19 88 PRO A N 1
ATOM 665 C CA . PRO A 1 88 ? -19.282 11.886 25.793 1.00 91.19 88 PRO A CA 1
ATOM 666 C C . PRO A 1 88 ? -20.209 11.493 24.629 1.00 91.19 88 PRO A C 1
ATOM 668 O O . PRO A 1 88 ? -20.386 12.233 23.667 1.00 91.19 88 PRO A O 1
ATOM 671 N N . LEU A 1 89 ? -20.764 10.285 24.690 1.00 92.38 89 LEU A N 1
ATOM 672 C CA . LEU A 1 89 ? -21.604 9.678 23.666 1.00 92.38 89 LEU A CA 1
ATOM 673 C C . LEU A 1 89 ? -22.985 9.388 24.237 1.00 92.38 89 LEU A C 1
ATOM 675 O O . LEU A 1 89 ? -23.116 8.914 25.369 1.00 92.38 89 LEU A O 1
ATOM 679 N N . THR A 1 90 ? -24.012 9.604 23.418 1.00 93.00 90 THR A N 1
ATOM 680 C CA . THR A 1 90 ? -25.353 9.110 23.733 1.00 93.00 90 THR A CA 1
ATOM 681 C C . THR A 1 90 ? -25.372 7.581 23.701 1.00 93.00 90 THR A C 1
ATOM 683 O O . THR A 1 90 ? -24.475 6.932 23.149 1.00 93.00 90 THR A O 1
ATOM 686 N N . THR A 1 91 ? -26.411 6.983 24.279 1.00 89.81 91 THR A N 1
ATOM 687 C CA . THR A 1 91 ? -26.609 5.529 24.250 1.00 89.81 91 THR A CA 1
ATOM 688 C C . THR A 1 91 ? -26.662 4.995 22.817 1.00 89.81 91 THR A C 1
ATOM 690 O O . THR A 1 91 ? -26.058 3.968 22.512 1.00 89.81 91 THR A O 1
ATOM 693 N N . GLU A 1 92 ? -27.326 5.721 21.917 1.00 92.19 92 GLU A N 1
ATOM 694 C CA . GLU A 1 92 ? -27.466 5.375 20.501 1.00 92.19 92 GLU A CA 1
ATOM 695 C C . GLU A 1 92 ? -26.114 5.439 19.787 1.00 92.19 92 GLU A C 1
ATOM 697 O O . GLU A 1 92 ? -25.742 4.500 19.083 1.00 92.19 92 GLU A O 1
ATOM 702 N N . ALA A 1 93 ? -25.340 6.505 20.020 1.00 92.94 93 ALA A N 1
ATOM 703 C CA . ALA A 1 93 ? -24.007 6.646 19.446 1.00 92.94 93 ALA A CA 1
ATOM 704 C C . ALA A 1 93 ? -23.071 5.532 19.941 1.00 92.94 93 ALA A C 1
ATOM 706 O O . ALA A 1 93 ? -22.341 4.927 19.155 1.00 92.94 93 ALA A O 1
ATOM 707 N N . ARG A 1 94 ? -23.138 5.186 21.231 1.00 92.06 94 ARG A N 1
ATOM 708 C CA . ARG A 1 94 ? -22.373 4.073 21.809 1.00 92.06 94 ARG A CA 1
ATOM 709 C C . ARG A 1 94 ? -22.746 2.731 21.177 1.00 92.06 94 ARG A C 1
ATOM 711 O O . ARG A 1 94 ? -21.853 1.942 20.866 1.00 92.06 94 ARG A O 1
ATOM 718 N N . ALA A 1 95 ? -24.03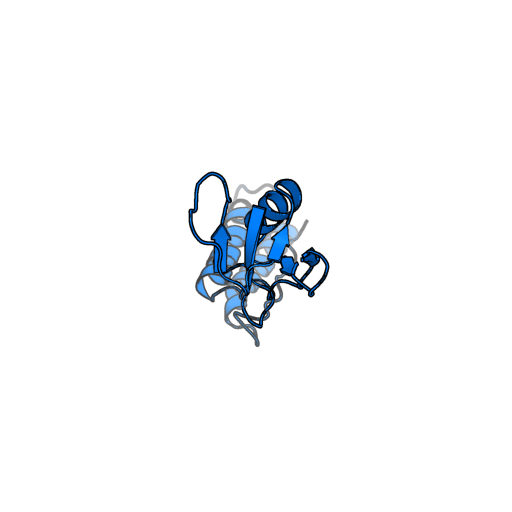5 2.480 20.948 1.00 92.81 95 ALA A N 1
ATOM 719 C CA . ALA A 1 95 ? -24.506 1.276 20.267 1.00 92.81 95 ALA A CA 1
ATOM 720 C C . ALA A 1 95 ? -24.018 1.212 18.808 1.00 92.81 95 ALA A C 1
ATOM 722 O O . ALA A 1 95 ? -23.548 0.162 18.366 1.00 92.81 95 ALA A O 1
ATOM 723 N N . ALA A 1 96 ? -24.042 2.335 18.083 1.00 95.25 96 ALA A N 1
ATOM 724 C CA . ALA A 1 96 ? -23.521 2.419 16.719 1.00 95.25 96 ALA A CA 1
ATOM 725 C C . ALA A 1 96 ? -22.012 2.122 16.659 1.00 95.25 96 ALA A C 1
ATOM 727 O O . ALA A 1 96 ? -21.564 1.331 15.827 1.00 95.25 96 ALA A O 1
ATOM 728 N N . TRP A 1 97 ? -21.225 2.682 17.584 1.00 95.62 97 TRP A N 1
ATOM 729 C CA . TRP A 1 97 ? -19.792 2.390 17.698 1.00 95.62 97 TRP A CA 1
ATOM 730 C C . TRP A 1 97 ? -19.510 0.930 18.070 1.00 95.62 97 TRP A C 1
ATOM 732 O O . TRP A 1 97 ? -18.565 0.334 17.546 1.00 95.62 97 TRP A O 1
ATOM 742 N N . ALA A 1 98 ? -20.332 0.323 18.930 1.00 94.38 98 ALA A N 1
ATOM 743 C CA . ALA A 1 98 ? -20.226 -1.097 19.260 1.00 94.38 98 ALA A CA 1
ATOM 744 C C . ALA A 1 98 ? -20.485 -1.988 18.031 1.00 94.38 98 ALA A C 1
ATOM 746 O O . ALA A 1 98 ? -19.686 -2.887 17.755 1.00 94.38 98 ALA A O 1
ATOM 747 N N . ALA A 1 99 ? -21.535 -1.696 17.256 1.00 95.75 99 ALA A N 1
ATOM 748 C CA . ALA A 1 99 ? -21.849 -2.402 16.014 1.00 95.75 99 ALA A CA 1
ATOM 749 C C . ALA A 1 99 ? -20.737 -2.242 14.963 1.00 95.75 99 ALA A C 1
ATOM 751 O O . ALA A 1 99 ? -20.297 -3.224 14.368 1.00 95.75 99 ALA A O 1
ATOM 752 N N . TYR A 1 100 ? -20.207 -1.027 14.796 1.00 97.25 100 TYR A N 1
ATOM 753 C CA . TYR A 1 100 ? -19.070 -0.757 13.915 1.00 97.25 100 TYR A CA 1
ATOM 754 C C . TYR A 1 100 ? -17.829 -1.577 14.302 1.00 97.25 100 TYR A C 1
ATOM 756 O O . TYR A 1 100 ? -17.193 -2.197 13.449 1.00 97.25 100 TYR A O 1
ATOM 764 N N . ARG A 1 101 ? -17.494 -1.641 15.597 1.00 97.12 101 ARG A N 1
ATOM 765 C CA . ARG A 1 101 ? -16.359 -2.442 16.087 1.00 97.12 101 ARG A CA 1
ATOM 766 C C . ARG A 1 101 ? -16.576 -3.941 15.907 1.00 97.12 101 ARG A C 1
ATOM 768 O O . ARG A 1 101 ? -15.596 -4.645 15.677 1.00 97.12 101 ARG A O 1
ATOM 775 N N . ALA A 1 102 ? -17.806 -4.437 16.038 1.00 96.50 102 ALA A N 1
ATOM 776 C CA . ALA A 1 102 ? -18.131 -5.827 15.718 1.00 96.50 102 ALA A CA 1
ATOM 777 C C . ALA A 1 102 ? -17.872 -6.100 14.229 1.00 96.50 102 ALA A C 1
ATOM 779 O O . ALA A 1 102 ? -17.008 -6.909 13.910 1.00 96.50 102 ALA A O 1
ATOM 780 N N . ALA A 1 103 ? -18.448 -5.285 13.340 1.00 97.12 103 ALA A N 1
ATOM 781 C CA . ALA A 1 103 ? -18.248 -5.410 11.897 1.00 97.12 103 ALA A CA 1
ATOM 782 C C . ALA A 1 103 ? -16.767 -5.335 11.479 1.00 97.12 103 ALA A C 1
ATOM 784 O O . ALA A 1 103 ? -16.339 -6.049 10.578 1.00 97.12 103 ALA A O 1
ATOM 785 N N . LEU A 1 104 ? -15.950 -4.505 12.145 1.00 97.69 104 LEU A N 1
ATOM 786 C CA . LEU A 1 104 ? -14.499 -4.483 11.925 1.00 97.69 104 LEU A CA 1
ATOM 787 C C . LEU A 1 104 ? -13.824 -5.809 12.297 1.00 97.69 104 LEU A C 1
ATOM 789 O O . LEU A 1 104 ? -12.881 -6.220 11.622 1.00 97.69 104 LEU A O 1
ATOM 793 N N . ARG A 1 105 ? -14.246 -6.461 13.386 1.00 97.06 105 ARG A N 1
ATOM 794 C CA . ARG A 1 105 ? -13.670 -7.745 13.814 1.00 97.06 105 ARG A CA 1
ATOM 795 C C . ARG A 1 105 ? -14.014 -8.872 12.855 1.00 97.06 105 ARG A C 1
ATOM 797 O O . ARG A 1 105 ? -13.134 -9.700 12.637 1.00 97.06 105 ARG A O 1
ATOM 804 N N . ASP A 1 106 ? -15.182 -8.799 12.231 1.00 97.56 106 ASP A N 1
ATOM 805 C CA . ASP A 1 106 ? -15.688 -9.787 11.274 1.00 97.56 106 ASP A CA 1
ATOM 806 C C . ASP A 1 106 ? -15.056 -9.634 9.873 1.00 97.56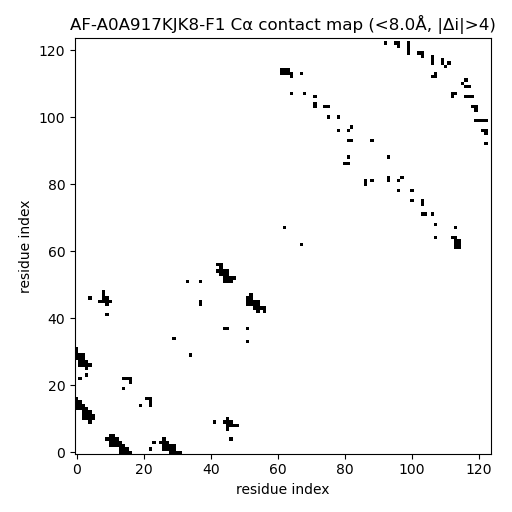 106 ASP A C 1
ATOM 808 O O . ASP A 1 106 ? -15.205 -10.495 9.013 1.00 97.56 106 ASP A O 1
ATOM 812 N N . VAL A 1 107 ? -14.289 -8.562 9.617 1.00 97.12 107 VAL A N 1
ATOM 813 C CA . VAL A 1 107 ? -13.617 -8.320 8.321 1.00 97.12 107 VAL A CA 1
ATOM 814 C C . VAL A 1 107 ? -12.799 -9.516 7.795 1.00 97.12 107 VAL A C 1
ATOM 816 O O . VAL A 1 107 ? -12.912 -9.817 6.609 1.00 97.12 107 VAL A O 1
ATOM 819 N N . PRO A 1 108 ? -11.974 -10.217 8.600 1.00 95.81 108 PRO A N 1
ATOM 820 C CA . PRO A 1 108 ? -11.219 -11.378 8.125 1.00 95.81 108 PRO A CA 1
ATOM 821 C C . PRO A 1 108 ? -12.081 -12.587 7.741 1.00 95.81 108 PRO A C 1
ATOM 823 O O . PRO A 1 108 ? -11.547 -13.531 7.167 1.00 95.81 108 PRO A O 1
ATOM 826 N N . GLU A 1 109 ? -13.372 -12.575 8.076 1.00 96.69 109 GLU A N 1
ATOM 827 C CA . GLU A 1 109 ? -14.341 -13.623 7.738 1.00 96.69 109 GLU A CA 1
ATOM 828 C C . GLU A 1 109 ? -15.084 -13.320 6.426 1.00 96.69 109 GLU A C 1
ATOM 830 O O . GLU A 1 109 ? -15.850 -14.149 5.936 1.00 96.69 109 GLU A O 1
ATOM 835 N N . GLN A 1 110 ? -14.853 -12.144 5.828 1.00 96.06 110 GLN A N 1
ATOM 836 C CA . GLN A 1 110 ? -15.474 -11.766 4.563 1.00 96.06 110 GLN A CA 1
ATOM 837 C C . GLN A 1 110 ? -15.013 -12.668 3.408 1.00 96.06 110 GLN A C 1
ATOM 839 O O . GLN A 1 110 ? -13.828 -13.018 3.319 1.00 96.06 110 GLN A O 1
ATOM 844 N N . PRO A 1 111 ? -15.912 -12.986 2.459 1.00 94.50 111 PRO A N 1
ATOM 845 C CA . PRO A 1 111 ? -15.514 -13.636 1.219 1.00 94.50 111 PRO A CA 1
ATOM 846 C C . PRO A 1 111 ? -14.556 -12.723 0.444 1.00 94.50 111 PRO A C 1
ATOM 848 O O . PRO A 1 111 ? -14.792 -11.524 0.328 1.00 94.50 111 PRO A O 1
ATOM 851 N N . GLY A 1 112 ? -13.469 -13.292 -0.076 1.00 90.62 112 GLY A N 1
ATOM 852 C CA . GLY A 1 112 ? -12.449 -12.541 -0.817 1.00 90.62 112 GLY A CA 1
ATOM 853 C C . GLY A 1 112 ? -11.310 -11.984 0.042 1.00 90.62 112 GLY A C 1
ATOM 854 O O . GLY A 1 112 ? -10.299 -11.547 -0.511 1.00 90.62 112 GLY A O 1
ATOM 855 N N . PHE A 1 113 ? -11.388 -12.069 1.376 1.00 93.19 113 PHE A N 1
ATOM 856 C CA . PHE A 1 113 ? -10.264 -11.704 2.236 1.00 93.19 113 PHE A CA 1
ATOM 857 C C . PHE A 1 113 ? -9.032 -12.587 1.936 1.00 93.19 113 PHE A C 1
ATOM 859 O O . PHE A 1 113 ? -9.162 -13.812 1.862 1.00 93.19 113 PHE A O 1
ATOM 866 N N . PRO A 1 114 ? -7.815 -12.013 1.811 1.00 93.88 114 PRO A N 1
ATOM 867 C CA . PRO A 1 114 ? -7.451 -10.606 2.039 1.00 93.88 114 PRO A CA 1
ATOM 868 C C . PRO A 1 114 ? -7.468 -9.695 0.798 1.00 93.88 114 PRO A C 1
ATOM 870 O O . PRO A 1 114 ? -7.236 -8.491 0.944 1.00 93.88 114 PRO A O 1
ATOM 873 N N . ALA A 1 115 ? -7.711 -10.251 -0.392 1.00 90.75 115 ALA A N 1
ATOM 874 C CA . ALA A 1 115 ? -7.605 -9.554 -1.674 1.00 90.75 115 ALA A CA 1
ATOM 875 C C . ALA A 1 115 ? -8.720 -8.517 -1.884 1.00 90.75 115 ALA A C 1
ATOM 877 O O . ALA A 1 115 ? -8.454 -7.404 -2.333 1.00 90.75 115 ALA A O 1
ATOM 878 N N . GLU A 1 116 ? -9.944 -8.859 -1.492 1.00 91.69 116 GLU A N 1
ATOM 879 C CA . GLU A 1 116 ? -11.131 -8.013 -1.589 1.00 91.69 116 GLU A CA 1
ATOM 880 C C . GLU A 1 116 ? -11.721 -7.838 -0.190 1.00 91.69 116 GLU A C 1
ATOM 882 O O . GLU A 1 116 ? -12.087 -8.807 0.470 1.00 91.69 116 GLU A O 1
ATOM 887 N N . VAL A 1 117 ? -11.750 -6.598 0.304 1.00 94.88 117 VAL A N 1
ATOM 888 C CA . VAL A 1 117 ? -12.216 -6.290 1.661 1.00 94.88 117 VAL A CA 1
ATOM 889 C C . VAL A 1 117 ? -13.121 -5.072 1.638 1.00 94.88 117 VAL A C 1
ATOM 891 O O . VAL A 1 117 ? -12.704 -3.988 1.227 1.00 94.88 117 VAL A O 1
ATOM 894 N N . THR A 1 118 ? -14.332 -5.237 2.162 1.00 95.62 118 THR A N 1
ATOM 895 C CA . THR A 1 118 ? -15.289 -4.150 2.358 1.00 95.62 118 THR A CA 1
ATOM 896 C C . THR A 1 118 ? -15.204 -3.661 3.798 1.00 95.62 118 THR A C 1
ATOM 898 O O . THR A 1 118 ? -15.519 -4.385 4.742 1.00 95.62 118 THR A O 1
ATOM 901 N N . TRP A 1 119 ? -14.765 -2.419 3.996 1.00 95.88 119 TRP A N 1
ATOM 902 C CA . TRP A 1 119 ? -14.672 -1.834 5.333 1.00 95.88 119 TRP A CA 1
ATOM 903 C C . TRP A 1 119 ? -16.004 -1.191 5.734 1.00 95.88 119 TRP A C 1
ATOM 905 O O . TRP A 1 119 ? -16.577 -0.463 4.923 1.00 95.88 119 TRP A O 1
ATOM 915 N N . PRO A 1 120 ? -16.489 -1.406 6.971 1.00 96.12 120 PRO A N 1
ATOM 916 C CA . PRO A 1 120 ? -17.646 -0.675 7.464 1.00 96.12 120 PRO A CA 1
ATOM 917 C C . PRO A 1 120 ? -17.326 0.824 7.557 1.00 96.12 120 PRO A C 1
ATOM 919 O O . PRO A 1 120 ? -16.168 1.217 7.727 1.00 96.12 120 PRO A O 1
ATOM 922 N N . ASN A 1 121 ? -18.360 1.659 7.474 1.00 94.81 121 ASN A N 1
ATOM 923 C CA . ASN A 1 121 ? -18.231 3.102 7.662 1.00 94.81 121 ASN A CA 1
ATOM 924 C C . ASN A 1 121 ? -18.313 3.443 9.150 1.00 94.81 121 ASN A C 1
ATOM 926 O O . ASN A 1 121 ? -19.174 2.920 9.859 1.00 94.81 121 ASN A O 1
ATOM 930 N N . ALA A 1 122 ? -17.419 4.314 9.614 1.00 92.19 122 ALA A N 1
ATOM 931 C CA . ALA A 1 122 ? -17.454 4.791 10.987 1.00 92.19 122 ALA A CA 1
ATOM 932 C C . ALA A 1 122 ? -18.724 5.629 11.230 1.00 92.19 122 ALA A C 1
ATOM 934 O O . ALA A 1 122 ? -19.094 6.420 10.358 1.00 92.19 122 ALA A O 1
ATOM 935 N N . PRO A 1 123 ? -19.390 5.473 12.385 1.00 87.44 123 PRO A N 1
ATOM 936 C CA . PRO A 1 123 ? -20.462 6.376 12.781 1.00 87.44 123 PRO A CA 1
ATOM 937 C C . PRO A 1 123 ? -19.889 7.774 13.079 1.00 87.44 123 PRO A C 1
ATOM 939 O O . PRO A 1 123 ? -18.746 7.896 13.525 1.00 87.44 123 PRO A O 1
ATOM 942 N N . GLY A 1 124 ? -20.665 8.808 12.738 1.00 76.12 124 GLY A N 1
ATOM 943 C CA . GLY A 1 124 ? -20.272 10.222 12.825 1.00 76.12 124 GLY A CA 1
ATOM 944 C C . GLY A 1 124 ? -20.307 10.801 14.230 1.00 76.12 124 GLY A C 1
ATOM 945 O O . GLY A 1 124 ? -21.013 10.232 15.093 1.00 76.12 124 GLY A O 1
#

Radius of gyration: 26.36 Å; Cα contacts (8 Å, |Δi|>4): 127; chains: 1; bounding box: 64×27×62 Å

Mean predicted aligned error: 9.08 Å

Solvent-accessible surface area (backbone atoms only — not comparable to full-atom values): 7587 Å² total; per-residue (Å²): 79,31,36,28,63,48,99,82,21,38,80,76,45,80,45,38,79,92,82,34,99,72,75,64,89,78,40,43,81,48,54,73,66,58,51,54,56,41,72,74,38,57,76,38,35,25,45,78,86,86,49,82,38,80,40,84,55,78,74,76,77,70,57,48,58,64,57,53,49,48,54,39,52,52,55,50,59,75,52,45,67,63,71,45,87,83,34,99,58,53,74,66,56,39,50,48,50,50,52,44,52,49,54,49,70,49,43,81,75,41,81,56,51,54,72,43,78,82,78,79,74,80,77,132

Foldseek 3Di:
DWFAADPQQATDDDDDVVVDVDDDPRIDDDDPVQVVVCVVCVQQWGHPPDGIDGDDHPDDPADALVRLVVVLVVVCVVLVLLQDPPRPDDPVLSVQSVVLNVQSVCQCVDPPPPRDTDHDDRDD

InterPro domains:
  IPR031893 Phage tail assembly chaperone-like domain [PF16778] (67-123)

pLDDT: mean 91.01, std 6.03, range [64.31, 97.88]